Protein AF-A0AAE3U6S1-F1 (afdb_monomer_lite)

Sequence (63 aa):
MGHDKVLGYAPNVKIAGHNQFDNKGCPSFFVPTWLKQLGIPEHNIEWRDPFGYERYFKQVWKR

Organism: NCBI:txid3048013

Structure (mmCIF, N/CA/C/O backbone):
data_AF-A0AAE3U6S1-F1
#
_entry.id   AF-A0AAE3U6S1-F1
#
loop_
_atom_site.group_PDB
_atom_site.id
_atom_site.type_symbol
_atom_site.label_atom_id
_atom_site.label_alt_id
_atom_site.label_comp_id
_atom_site.label_asym_id
_atom_site.label_entity_id
_atom_site.label_seq_id
_atom_site.pdbx_PDB_ins_code
_atom_site.Cartn_x
_atom_site.Cartn_y
_atom_site.Cartn_z
_atom_site.occupancy
_atom_site.B_iso_or_equiv
_atom_site.auth_seq_id
_atom_site.auth_comp_id
_atom_site.auth_asym_id
_atom_site.auth_atom_id
_atom_site.pdbx_PDB_model_num
ATOM 1 N N . MET A 1 1 ? -16.899 7.067 1.791 1.00 49.88 1 MET A N 1
ATOM 2 C CA . MET A 1 1 ? -17.661 6.052 2.553 1.00 49.88 1 MET A CA 1
ATOM 3 C C . MET A 1 1 ? -17.646 4.770 1.733 1.00 49.88 1 MET A C 1
ATOM 5 O O . MET A 1 1 ? -18.112 4.816 0.602 1.00 49.88 1 MET A O 1
ATOM 9 N N . GLY A 1 2 ? -17.020 3.691 2.216 1.00 58.16 2 GLY A N 1
ATOM 10 C CA . GLY A 1 2 ? -16.894 2.431 1.469 1.00 58.16 2 GLY A CA 1
ATOM 11 C C . GLY A 1 2 ? -15.710 1.531 1.863 1.00 58.16 2 GLY A C 1
ATOM 12 O O . GLY A 1 2 ? -15.812 0.317 1.718 1.00 58.16 2 GLY A O 1
ATOM 13 N N . HIS A 1 3 ? -14.602 2.082 2.372 1.00 57.72 3 HIS A N 1
ATOM 14 C CA . HIS A 1 3 ? -13.406 1.306 2.778 1.00 57.72 3 HIS A CA 1
ATOM 15 C C . HIS A 1 3 ? -13.577 0.629 4.152 1.00 57.72 3 HIS A C 1
ATOM 17 O O . HIS A 1 3 ? -12.901 -0.344 4.479 1.00 57.72 3 HIS A O 1
ATOM 23 N N . ASP A 1 4 ? -14.512 1.147 4.942 1.00 64.88 4 ASP A N 1
ATOM 24 C CA . ASP A 1 4 ? -14.832 0.766 6.313 1.00 64.88 4 ASP A CA 1
ATOM 25 C C . ASP A 1 4 ? -15.403 -0.653 6.428 1.00 64.88 4 ASP A C 1
ATOM 27 O O . ASP A 1 4 ? -15.140 -1.342 7.410 1.00 64.88 4 ASP A O 1
ATOM 31 N N . LYS A 1 5 ? -16.115 -1.143 5.406 1.00 78.31 5 LYS A N 1
ATOM 32 C CA . LYS A 1 5 ? -16.761 -2.465 5.471 1.00 78.31 5 LYS A CA 1
ATOM 33 C C . LYS A 1 5 ? -15.762 -3.621 5.514 1.00 78.31 5 LYS A C 1
ATOM 35 O O . LYS A 1 5 ? -15.947 -4.562 6.281 1.00 78.31 5 LYS A O 1
ATOM 40 N N . VAL A 1 6 ? -14.703 -3.554 4.705 1.00 82.31 6 VAL A N 1
ATOM 41 C CA . VAL A 1 6 ? -13.684 -4.616 4.651 1.00 82.31 6 VAL A CA 1
ATOM 42 C C . VAL A 1 6 ? -12.839 -4.607 5.919 1.00 82.31 6 VAL A C 1
ATOM 44 O O . VAL A 1 6 ? -12.611 -5.663 6.499 1.00 82.31 6 VAL A O 1
ATOM 47 N N . LEU A 1 7 ? -12.427 -3.425 6.383 1.00 86.56 7 LEU A N 1
ATOM 48 C CA . LEU A 1 7 ? -11.642 -3.292 7.611 1.00 86.56 7 LEU A CA 1
ATOM 49 C C . LEU A 1 7 ? -12.455 -3.630 8.868 1.00 86.56 7 LEU A C 1
ATOM 51 O O . LEU A 1 7 ? -11.896 -4.156 9.823 1.00 86.56 7 LEU A O 1
ATOM 55 N N . GLY A 1 8 ? -13.772 -3.404 8.861 1.00 87.81 8 GLY A N 1
ATOM 56 C CA . GLY A 1 8 ? -14.658 -3.863 9.932 1.00 87.81 8 GLY A CA 1
ATOM 57 C C . GLY A 1 8 ? -14.773 -5.391 10.007 1.00 87.81 8 GLY A C 1
ATOM 58 O O . GLY A 1 8 ? -14.817 -5.945 11.100 1.00 87.81 8 GLY A O 1
ATOM 59 N N . TYR A 1 9 ? -14.786 -6.081 8.861 1.00 91.25 9 TYR A N 1
ATOM 60 C CA . TYR A 1 9 ? -14.823 -7.549 8.799 1.00 91.25 9 TYR A CA 1
ATOM 61 C C . TYR A 1 9 ? -13.454 -8.198 9.074 1.00 91.25 9 TYR A C 1
ATOM 63 O O . TYR A 1 9 ? -13.372 -9.208 9.769 1.00 91.25 9 TYR A O 1
ATOM 71 N N . ALA A 1 10 ? -12.376 -7.626 8.534 1.00 91.56 10 ALA A N 1
ATOM 72 C CA . ALA A 1 10 ? -11.017 -8.153 8.624 1.00 91.56 10 ALA A CA 1
ATOM 73 C C . ALA A 1 10 ? -10.031 -7.048 9.055 1.00 91.56 10 ALA A C 1
ATOM 75 O O . ALA A 1 10 ? -9.307 -6.498 8.221 1.00 91.56 10 ALA A O 1
ATOM 76 N N . PRO A 1 11 ? -9.947 -6.731 10.360 1.00 91.94 11 PRO A N 1
ATOM 77 C CA . PRO A 1 11 ? -9.225 -5.552 10.857 1.00 91.94 11 PRO A CA 1
ATOM 78 C C . PRO A 1 11 ? -7.707 -5.592 10.649 1.00 91.94 11 PRO A C 1
ATOM 80 O O . PRO A 1 11 ? -7.053 -4.551 10.682 1.00 91.94 11 PRO A O 1
ATOM 83 N N . ASN A 1 12 ? -7.145 -6.774 10.394 1.00 93.56 12 ASN A N 1
ATOM 84 C CA . ASN A 1 12 ? -5.707 -6.986 10.215 1.00 93.56 12 ASN A CA 1
ATOM 85 C C . ASN A 1 12 ? -5.317 -7.278 8.757 1.00 93.56 12 ASN A C 1
ATOM 87 O O . ASN A 1 12 ? -4.178 -7.657 8.490 1.00 93.56 12 ASN A O 1
ATOM 91 N N . VAL A 1 13 ? -6.250 -7.148 7.806 1.00 94.38 13 VAL A N 1
ATOM 92 C CA . VAL A 1 13 ? -5.941 -7.369 6.388 1.00 94.38 13 VAL A CA 1
ATOM 9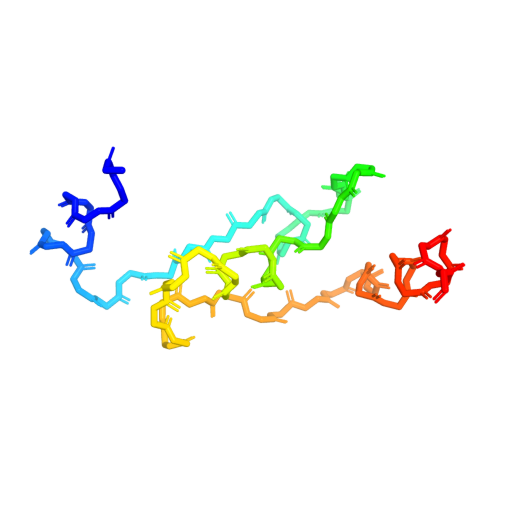3 C C . VAL A 1 13 ? -5.074 -6.237 5.850 1.00 94.38 13 VAL A C 1
ATOM 95 O O . VAL A 1 13 ? -5.282 -5.070 6.184 1.00 94.38 13 VAL A O 1
ATOM 98 N N . LYS A 1 14 ? -4.118 -6.566 4.985 1.00 94.44 14 LYS A N 1
ATOM 99 C CA . LYS A 1 14 ? -3.375 -5.556 4.237 1.00 94.44 14 LYS A CA 1
ATOM 100 C C . LYS A 1 14 ? -4.053 -5.251 2.909 1.00 94.44 14 LYS A C 1
ATOM 102 O O . LYS A 1 14 ? -4.488 -6.154 2.200 1.00 94.44 14 LYS A O 1
ATOM 107 N N . ILE A 1 15 ? -4.081 -3.974 2.561 1.00 93.06 15 ILE A N 1
ATOM 108 C CA . ILE A 1 15 ? -4.520 -3.440 1.281 1.00 93.06 15 ILE A CA 1
ATOM 109 C C . ILE A 1 15 ? -3.269 -3.116 0.469 1.00 93.06 15 ILE A C 1
ATOM 111 O O . ILE A 1 15 ? -2.328 -2.481 0.957 1.00 93.06 15 ILE A O 1
ATOM 115 N N . ALA A 1 16 ? -3.262 -3.575 -0.776 1.00 91.56 16 ALA A N 1
ATOM 116 C CA . ALA A 1 16 ? -2.111 -3.490 -1.653 1.00 91.56 16 ALA A CA 1
ATOM 117 C C . ALA A 1 16 ? -2.528 -3.262 -3.109 1.00 91.56 16 ALA A C 1
ATOM 119 O O . ALA A 1 16 ? -3.602 -3.692 -3.528 1.00 91.56 16 ALA A O 1
ATOM 120 N N . GLY A 1 17 ? -1.673 -2.587 -3.876 1.00 89.00 17 GLY A N 1
ATOM 121 C CA . GLY A 1 17 ? -1.771 -2.490 -5.328 1.00 89.00 17 GLY A CA 1
ATOM 122 C C . GLY A 1 17 ? -1.010 -3.622 -6.018 1.00 89.00 17 GLY A C 1
ATOM 123 O O . GLY A 1 17 ? -0.203 -4.318 -5.402 1.00 89.00 17 GLY A O 1
ATOM 124 N N . HIS A 1 18 ? -1.225 -3.789 -7.325 1.00 88.69 18 HIS A N 1
ATOM 125 C CA . HIS A 1 18 ? -0.518 -4.807 -8.116 1.00 88.69 18 HIS A CA 1
ATOM 126 C C . HIS A 1 18 ? 1.005 -4.659 -8.038 1.00 88.69 18 HIS A C 1
ATOM 128 O O . HIS A 1 18 ? 1.716 -5.658 -7.990 1.00 88.69 18 HIS A O 1
ATOM 134 N N . ASN A 1 19 ? 1.501 -3.425 -7.945 1.00 85.88 19 ASN A N 1
ATOM 135 C CA . ASN A 1 19 ? 2.925 -3.111 -7.900 1.00 85.88 19 ASN A CA 1
ATOM 136 C C . ASN A 1 19 ? 3.646 -3.598 -6.633 1.00 85.88 19 ASN A C 1
ATOM 138 O O . ASN A 1 19 ? 4.870 -3.606 -6.600 1.00 85.88 19 ASN A O 1
ATOM 142 N N . GLN A 1 20 ? 2.914 -4.007 -5.596 1.00 90.06 20 GLN A N 1
ATOM 143 C CA . GLN A 1 20 ? 3.506 -4.648 -4.420 1.00 90.06 20 GLN A CA 1
ATOM 14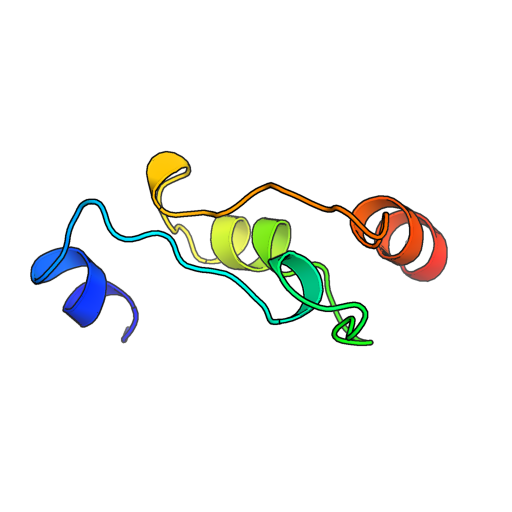4 C C . GLN A 1 20 ? 3.784 -6.149 -4.633 1.00 90.06 20 GLN A C 1
ATOM 146 O O . GLN A 1 20 ? 4.501 -6.748 -3.830 1.00 90.06 20 GLN A O 1
ATOM 151 N N . PHE A 1 21 ? 3.269 -6.752 -5.716 1.00 90.75 21 PHE A N 1
ATOM 152 C CA . PHE A 1 21 ? 3.397 -8.190 -6.005 1.00 90.75 21 PHE A CA 1
ATOM 153 C C . PHE A 1 21 ? 3.888 -8.522 -7.421 1.00 90.75 21 PHE A C 1
ATOM 155 O O . PHE A 1 21 ? 4.412 -9.610 -7.633 1.00 90.75 21 PHE A O 1
ATOM 162 N N . ASP A 1 22 ? 3.735 -7.613 -8.382 1.00 88.75 22 ASP A N 1
ATOM 163 C CA . ASP A 1 22 ? 4.138 -7.790 -9.779 1.00 88.75 22 ASP A CA 1
ATOM 164 C C . ASP A 1 22 ? 4.673 -6.466 -10.345 1.00 88.75 22 ASP A C 1
ATOM 166 O O . ASP A 1 22 ? 4.342 -5.391 -9.841 1.00 88.75 22 ASP A O 1
ATOM 170 N N . ASN A 1 23 ? 5.485 -6.515 -11.401 1.00 87.56 23 ASN A N 1
ATOM 171 C CA . ASN A 1 23 ? 6.102 -5.339 -12.022 1.00 87.56 23 ASN A CA 1
ATOM 172 C C . ASN A 1 23 ? 5.096 -4.581 -12.912 1.00 87.56 23 ASN A C 1
ATOM 174 O O . ASN A 1 23 ? 5.291 -4.397 -14.114 1.00 87.56 23 ASN A O 1
ATOM 178 N N . LYS A 1 24 ? 3.956 -4.214 -12.317 1.00 81.25 24 LYS A N 1
ATOM 179 C CA . LYS A 1 24 ? 2.806 -3.558 -12.944 1.00 81.25 24 LYS A CA 1
ATOM 180 C C . LYS A 1 24 ? 2.380 -2.360 -12.097 1.00 81.25 24 LYS A C 1
ATOM 182 O O . LYS A 1 24 ? 1.410 -2.412 -11.340 1.00 81.25 24 LYS A O 1
ATOM 187 N N . GLY A 1 25 ? 3.149 -1.281 -12.212 1.00 73.69 25 GLY A N 1
ATOM 188 C CA . GLY A 1 25 ? 2.865 0.023 -11.609 1.00 73.69 25 GLY A CA 1
ATOM 189 C C . GLY A 1 25 ? 1.581 0.671 -12.134 1.00 73.69 25 GLY A C 1
ATOM 190 O O . GLY A 1 25 ? 1.319 0.652 -13.334 1.00 73.69 25 GLY A O 1
ATOM 191 N N . CYS A 1 26 ? 0.800 1.300 -11.248 1.00 69.75 26 CYS A N 1
ATOM 192 C CA . CYS A 1 26 ? -0.260 2.227 -11.655 1.00 69.75 26 CYS A CA 1
ATOM 193 C C . CYS A 1 26 ? 0.388 3.523 -12.163 1.00 69.75 26 CYS A C 1
ATOM 195 O O . CYS A 1 26 ? 1.056 4.158 -11.366 1.00 69.75 26 CYS A O 1
ATOM 197 N N . PRO A 1 27 ? 0.183 3.985 -13.408 1.00 71.38 27 PRO A N 1
ATOM 198 C CA . PRO A 1 27 ? 0.908 5.139 -13.963 1.00 71.38 27 PRO A CA 1
ATOM 199 C C . PRO A 1 27 ? 0.576 6.487 -13.297 1.00 71.38 27 PRO A C 1
ATOM 201 O O . PRO A 1 27 ? 1.232 7.489 -13.577 1.00 71.38 27 PRO A O 1
ATOM 204 N N . SER A 1 28 ? -0.442 6.540 -12.438 1.00 79.06 28 SER A N 1
ATOM 205 C CA . SER A 1 28 ? -1.005 7.795 -11.933 1.00 79.06 28 SER A CA 1
ATOM 206 C C . SER A 1 28 ? -0.596 8.136 -10.500 1.00 79.06 28 SER A C 1
ATOM 208 O O . SER A 1 28 ? -0.503 9.316 -10.179 1.00 79.06 28 SER A O 1
ATOM 210 N N . PHE A 1 29 ? -0.371 7.149 -9.627 1.00 85.19 29 PHE A N 1
ATOM 211 C CA . PHE A 1 29 ? -0.062 7.397 -8.215 1.00 85.19 29 PHE A CA 1
ATOM 212 C C . PHE A 1 29 ? 0.601 6.196 -7.532 1.00 85.19 29 PHE A C 1
ATOM 214 O O . PHE A 1 29 ? 0.453 5.047 -7.948 1.00 85.19 29 PHE A O 1
ATOM 221 N N . PHE A 1 30 ? 1.281 6.469 -6.415 1.00 90.25 30 PHE A N 1
ATOM 222 C CA . PHE A 1 30 ? 1.818 5.437 -5.532 1.00 90.25 30 PHE A CA 1
ATOM 223 C C . PHE A 1 30 ? 0.746 4.970 -4.536 1.00 90.25 30 PHE A C 1
ATOM 225 O O . PHE A 1 30 ? 0.287 5.750 -3.697 1.00 90.25 30 PHE A O 1
ATOM 232 N N . VAL A 1 31 ? 0.346 3.697 -4.632 1.00 90.38 31 VAL A N 1
ATOM 233 C CA . VAL A 1 31 ? -0.800 3.135 -3.895 1.00 90.38 31 VAL A CA 1
ATOM 234 C C . VAL A 1 31 ? -0.686 3.303 -2.372 1.00 90.38 31 VAL A C 1
ATOM 236 O O . VAL A 1 31 ? -1.649 3.800 -1.789 1.00 90.38 31 VAL A O 1
ATOM 239 N N . PRO A 1 32 ? 0.445 2.991 -1.704 1.00 92.88 32 PRO A N 1
ATOM 240 C CA . PRO A 1 32 ? 0.557 3.184 -0.255 1.00 92.88 32 PRO A CA 1
ATOM 241 C C . PRO A 1 32 ? 0.323 4.631 0.202 1.00 92.88 32 PRO A C 1
ATOM 243 O O . PRO A 1 32 ? -0.412 4.868 1.160 1.00 92.88 32 PRO A O 1
ATOM 246 N N . THR A 1 33 ? 0.869 5.617 -0.519 1.00 92.12 33 THR A N 1
ATOM 247 C CA . THR A 1 33 ? 0.647 7.041 -0.207 1.00 92.12 33 THR A CA 1
ATOM 248 C C . THR A 1 33 ? -0.811 7.439 -0.396 1.00 92.12 33 THR A C 1
ATOM 250 O O . THR A 1 33 ? -1.364 8.151 0.440 1.00 92.12 33 THR A O 1
ATOM 253 N N . TRP A 1 34 ? -1.452 6.962 -1.463 1.00 90.50 34 TRP A N 1
ATOM 254 C CA . TRP A 1 34 ? -2.867 7.227 -1.707 1.00 90.50 34 TRP A CA 1
ATOM 255 C C . TRP A 1 34 ? -3.764 6.616 -0.619 1.00 90.50 34 TRP A C 1
ATOM 257 O O . TRP A 1 34 ? -4.629 7.303 -0.081 1.00 90.50 34 TRP A O 1
ATOM 267 N N . LEU A 1 35 ? -3.512 5.367 -0.212 1.00 91.62 35 LEU A N 1
ATOM 268 C CA . LEU A 1 35 ? -4.239 4.718 0.888 1.00 91.62 35 LEU A CA 1
ATOM 269 C C . LEU A 1 35 ? -4.069 5.475 2.212 1.00 91.62 35 LEU A C 1
ATOM 271 O O . LEU A 1 35 ? -5.042 5.657 2.944 1.00 91.62 35 LEU A O 1
ATOM 275 N N . LYS A 1 36 ? -2.863 5.982 2.490 1.00 93.56 36 LYS A N 1
ATOM 276 C CA . LYS A 1 36 ? -2.606 6.833 3.659 1.00 93.56 36 LYS A CA 1
ATOM 277 C C . LYS A 1 36 ? -3.416 8.133 3.612 1.00 93.56 36 LYS A C 1
ATOM 279 O O . LYS A 1 36 ? -3.992 8.523 4.622 1.00 93.56 36 LYS A O 1
ATOM 284 N N . GLN A 1 37 ? -3.515 8.783 2.450 1.00 92.69 37 GLN A N 1
ATOM 285 C CA . GLN A 1 37 ? -4.336 9.992 2.268 1.00 92.69 37 GLN A CA 1
ATOM 286 C C . GLN A 1 37 ? -5.838 9.731 2.450 1.00 92.69 37 GLN A C 1
ATOM 288 O O . GLN A 1 37 ? -6.564 10.625 2.877 1.00 92.69 37 GLN A O 1
ATOM 293 N N . LEU A 1 38 ? -6.300 8.509 2.172 1.00 90.75 38 LEU A N 1
ATOM 294 C CA . LEU A 1 38 ? -7.675 8.077 2.438 1.00 90.75 38 LEU A CA 1
ATOM 295 C C . LEU A 1 38 ? -7.949 7.750 3.917 1.00 90.75 38 LEU A C 1
ATOM 297 O O . LEU A 1 38 ? -9.085 7.429 4.2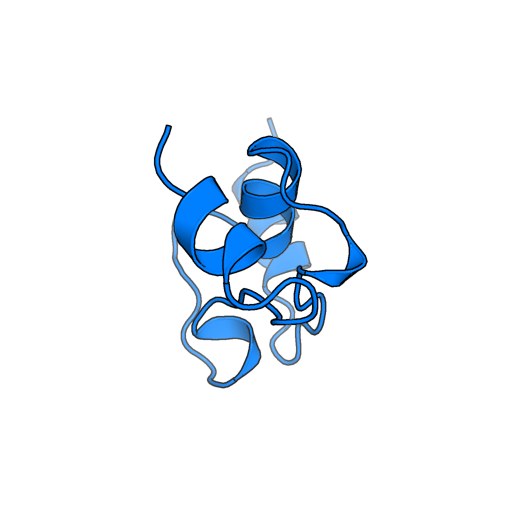61 1.00 90.75 38 LEU A O 1
ATOM 301 N N . GLY A 1 39 ? -6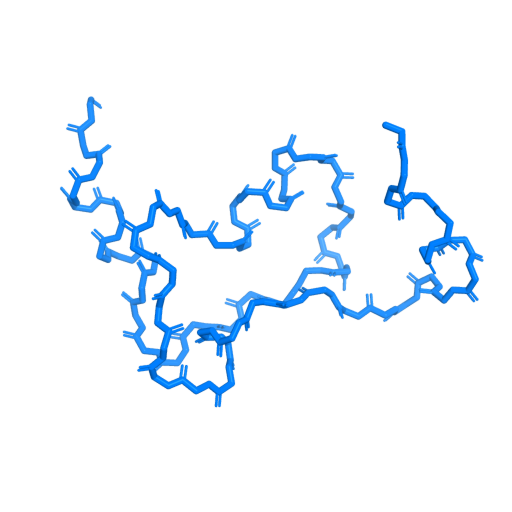.940 7.822 4.791 1.00 92.31 39 GLY A N 1
ATOM 302 C CA . GLY A 1 39 ? -7.085 7.540 6.220 1.00 92.31 39 GLY A CA 1
ATOM 303 C C . GLY A 1 39 ? -7.092 6.051 6.572 1.00 92.31 39 GLY A C 1
ATOM 304 O O . GLY A 1 39 ? -7.567 5.682 7.644 1.00 92.31 39 GLY A O 1
ATOM 305 N N . ILE A 1 40 ? -6.580 5.184 5.693 1.00 92.75 40 ILE A N 1
ATOM 306 C CA . ILE A 1 40 ? -6.390 3.766 6.017 1.00 92.75 40 ILE A CA 1
ATOM 307 C C . ILE A 1 40 ? -5.292 3.641 7.092 1.00 92.75 40 ILE A C 1
ATOM 309 O O . ILE A 1 40 ? -4.233 4.256 6.933 1.00 92.75 40 ILE A O 1
ATOM 313 N N . PRO A 1 41 ? -5.500 2.857 8.171 1.00 93.94 41 PRO A N 1
ATOM 314 C CA . PRO A 1 41 ? -4.479 2.662 9.197 1.00 93.94 41 PRO A CA 1
ATOM 315 C C . PRO A 1 41 ? -3.187 2.072 8.624 1.00 93.94 41 PRO A C 1
ATOM 317 O O . PRO A 1 41 ? -3.226 1.199 7.757 1.00 93.94 41 PRO A O 1
ATOM 320 N N . GLU A 1 42 ? -2.028 2.506 9.128 1.00 94.88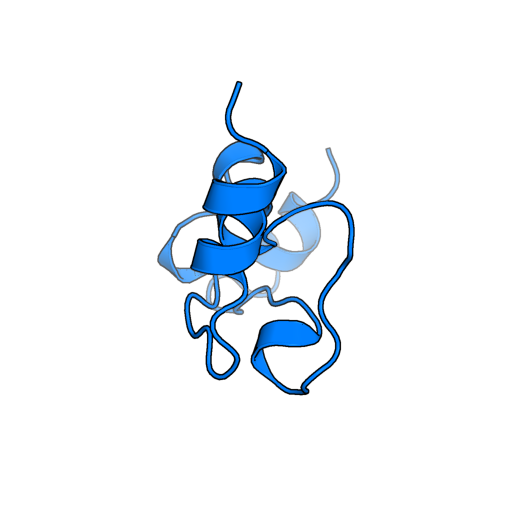 42 GLU A N 1
ATOM 321 C CA . GLU A 1 42 ? -0.732 2.122 8.550 1.00 94.88 42 GLU A CA 1
ATOM 322 C C . GLU A 1 42 ? -0.482 0.609 8.560 1.00 94.88 42 GLU A C 1
ATOM 324 O O . GLU A 1 42 ? 0.117 0.088 7.618 1.00 94.88 42 GLU A O 1
ATOM 329 N N . HIS A 1 43 ? -0.979 -0.116 9.570 1.00 95.19 43 HIS A N 1
ATOM 330 C CA . HIS A 1 43 ? -0.839 -1.575 9.648 1.00 95.19 43 HIS A CA 1
ATOM 331 C C . HIS A 1 43 ? -1.639 -2.314 8.568 1.00 95.19 43 HIS A C 1
ATOM 333 O O . HIS A 1 43 ? -1.293 -3.442 8.216 1.00 95.19 43 HIS A O 1
ATOM 339 N N . ASN A 1 44 ? -2.673 -1.676 8.012 1.00 95.69 44 ASN A N 1
ATOM 340 C CA . ASN A 1 44 ? -3.459 -2.195 6.897 1.00 95.69 44 ASN A CA 1
ATOM 341 C C . ASN A 1 44 ? -2.858 -1.837 5.529 1.00 95.69 44 ASN A C 1
ATOM 343 O O . ASN A 1 44 ? -3.462 -2.170 4.515 1.00 95.69 44 ASN A O 1
ATOM 347 N N . ILE A 1 45 ? -1.702 -1.172 5.446 1.00 95.44 45 ILE A N 1
ATOM 348 C CA . ILE A 1 45 ? -1.083 -0.782 4.171 1.00 95.44 45 ILE A CA 1
ATOM 349 C C . ILE A 1 45 ? 0.139 -1.668 3.901 1.00 95.44 45 ILE A C 1
ATOM 351 O O . ILE A 1 45 ? 1.032 -1.809 4.738 1.00 95.44 45 ILE A O 1
ATOM 355 N N . GLU A 1 46 ? 0.213 -2.275 2.714 1.00 95.75 46 GLU A N 1
ATOM 356 C CA . GLU A 1 46 ? 1.422 -2.988 2.286 1.00 95.75 46 GLU A CA 1
ATOM 357 C C . GLU A 1 46 ? 2.451 -1.999 1.720 1.00 95.75 46 GLU A C 1
ATOM 359 O O . GLU A 1 46 ? 2.309 -1.513 0.605 1.00 95.75 46 GLU A O 1
ATOM 364 N N . TRP A 1 47 ? 3.496 -1.688 2.483 1.00 94.38 47 TRP A N 1
ATOM 365 C CA . TRP A 1 47 ? 4.504 -0.690 2.096 1.00 94.38 47 TRP A CA 1
ATOM 366 C C . TRP A 1 47 ? 5.625 -1.226 1.204 1.00 94.38 47 TRP A C 1
ATOM 368 O O . TRP A 1 47 ? 6.446 -0.447 0.725 1.00 94.38 47 TRP A O 1
ATOM 378 N N . ARG A 1 48 ? 5.695 -2.543 0.987 1.00 94.19 48 ARG A N 1
ATOM 379 C CA . ARG A 1 48 ? 6.745 -3.143 0.163 1.00 94.19 48 ARG A CA 1
ATOM 380 C C . ARG A 1 48 ? 6.679 -2.614 -1.266 1.00 94.19 48 ARG A C 1
ATOM 382 O O . ARG A 1 48 ? 5.669 -2.762 -1.941 1.00 94.19 48 ARG A O 1
ATOM 389 N N . ASP A 1 49 ? 7.789 -2.064 -1.739 1.00 92.38 49 ASP A N 1
ATOM 390 C CA . ASP A 1 49 ? 7.931 -1.543 -3.099 1.00 92.38 49 ASP A CA 1
ATOM 391 C C . ASP A 1 49 ? 9.096 -2.246 -3.811 1.00 92.38 49 ASP A C 1
ATOM 393 O O . ASP A 1 49 ? 10.182 -1.681 -3.950 1.00 92.38 49 ASP A O 1
ATOM 397 N N . PRO A 1 50 ? 8.916 -3.515 -4.222 1.00 91.69 50 PRO A N 1
ATOM 398 C CA . PRO A 1 50 ? 10.007 -4.321 -4.770 1.00 91.69 50 PRO A CA 1
ATOM 399 C C . PRO A 1 50 ? 10.522 -3.806 -6.125 1.00 91.69 50 PRO A C 1
ATOM 401 O O . PRO A 1 50 ? 11.607 -4.198 -6.546 1.00 91.69 50 PRO A O 1
ATOM 404 N N . PHE A 1 51 ? 9.776 -2.918 -6.790 1.00 89.94 51 PHE A N 1
ATOM 405 C CA . PHE A 1 51 ? 10.115 -2.369 -8.108 1.00 89.94 51 PHE A CA 1
ATOM 406 C C . PHE A 1 51 ? 10.450 -0.865 -8.080 1.00 89.94 51 PHE A C 1
ATOM 408 O O . PHE A 1 51 ? 10.706 -0.276 -9.128 1.00 89.94 51 PHE A O 1
ATOM 415 N N . GLY A 1 52 ? 10.488 -0.233 -6.901 1.00 89.31 52 GLY A N 1
ATOM 416 C CA . GLY A 1 52 ? 10.952 1.151 -6.735 1.00 89.31 52 GLY A CA 1
ATOM 417 C C . GLY A 1 52 ? 10.023 2.227 -7.312 1.00 89.31 52 GLY A C 1
ATOM 418 O O . GLY A 1 52 ? 10.485 3.308 -7.702 1.00 89.31 52 GLY A O 1
ATOM 419 N N . TYR A 1 53 ? 8.720 1.959 -7.379 1.00 88.25 53 TYR A N 1
ATOM 420 C CA . TYR A 1 53 ? 7.737 2.887 -7.924 1.00 88.25 53 TYR A CA 1
ATOM 421 C C . TYR A 1 53 ? 7.524 4.142 -7.072 1.00 88.25 53 TYR A C 1
ATOM 423 O O . TYR A 1 53 ? 7.191 5.190 -7.624 1.00 88.25 53 TYR A O 1
ATOM 431 N N . GLU A 1 54 ? 7.756 4.101 -5.758 1.00 87.56 54 GLU A N 1
ATOM 432 C CA . GLU A 1 54 ? 7.648 5.290 -4.904 1.00 87.56 54 GLU A CA 1
ATOM 433 C C . GLU A 1 54 ? 8.571 6.407 -5.411 1.00 87.56 54 GLU A C 1
ATOM 435 O O . GLU A 1 54 ? 8.169 7.566 -5.562 1.00 87.56 54 GLU A O 1
ATOM 440 N N . ARG A 1 55 ? 9.817 6.043 -5.729 1.00 85.12 55 ARG A N 1
ATOM 441 C CA . ARG A 1 55 ? 10.814 6.967 -6.271 1.00 85.12 55 ARG A CA 1
ATOM 442 C C . ARG A 1 55 ? 10.402 7.479 -7.646 1.00 85.12 55 ARG A C 1
ATOM 444 O O . ARG A 1 55 ? 10.544 8.674 -7.900 1.00 85.12 55 ARG A O 1
ATOM 451 N N . TYR A 1 56 ? 9.895 6.598 -8.507 1.00 83.50 56 TYR A N 1
ATOM 452 C CA . TYR A 1 56 ? 9.404 6.967 -9.833 1.00 83.50 56 TYR A CA 1
ATOM 453 C C . TYR A 1 56 ? 8.314 8.046 -9.738 1.00 83.50 56 TYR A C 1
ATOM 455 O O . TYR A 1 56 ? 8.448 9.108 -10.344 1.00 83.50 56 TYR A O 1
ATOM 463 N N . PHE A 1 57 ? 7.296 7.856 -8.889 1.00 82.06 57 PHE A N 1
ATOM 464 C CA . PHE A 1 57 ? 6.231 8.854 -8.726 1.00 82.06 57 PHE A CA 1
ATOM 465 C C . PHE A 1 57 ? 6.723 10.162 -8.115 1.00 82.06 57 PHE A C 1
ATOM 467 O O . PHE A 1 57 ? 6.339 11.227 -8.593 1.00 82.06 57 PHE A O 1
ATOM 474 N N . LYS A 1 58 ? 7.616 10.109 -7.118 1.00 79.44 58 LYS A N 1
ATOM 475 C CA . LYS A 1 58 ? 8.231 11.317 -6.541 1.00 79.44 58 LYS A CA 1
ATOM 476 C C . LYS A 1 58 ? 9.049 12.116 -7.559 1.00 79.44 58 LYS A C 1
ATOM 478 O O . LYS A 1 58 ? 9.244 13.307 -7.351 1.00 79.44 58 LYS A O 1
ATOM 483 N N . GLN A 1 59 ? 9.5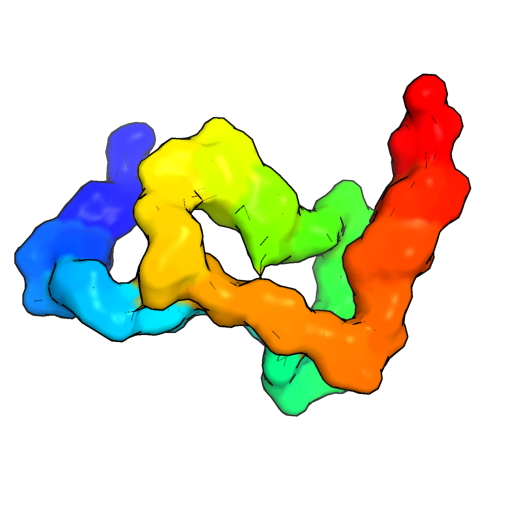60 11.490 -8.620 1.00 72.25 59 GLN A N 1
ATOM 484 C CA . GLN A 1 59 ? 10.289 12.175 -9.693 1.00 72.25 59 GLN A CA 1
ATOM 485 C C . GLN A 1 59 ? 9.349 12.754 -10.750 1.00 72.25 59 GLN A C 1
ATOM 487 O O . GLN A 1 59 ? 9.535 13.900 -11.150 1.00 72.25 59 GLN A O 1
ATOM 492 N N . VAL A 1 60 ? 8.346 11.980 -11.174 1.00 69.25 60 VAL A N 1
ATOM 493 C CA . VAL A 1 60 ? 7.386 12.384 -12.215 1.00 69.25 60 VAL A CA 1
ATOM 494 C C . VAL A 1 60 ? 6.450 13.492 -11.724 1.00 69.25 60 VAL A C 1
ATOM 496 O O . VAL A 1 60 ? 6.140 14.407 -12.477 1.00 69.25 60 VAL A O 1
ATOM 499 N N . TRP A 1 61 ? 6.041 13.452 -10.453 1.00 63.78 61 TRP A N 1
ATOM 500 C CA . TRP A 1 61 ? 5.092 14.402 -9.864 1.00 63.78 61 TRP A CA 1
ATOM 501 C C . TRP A 1 61 ? 5.752 15.417 -8.921 1.00 63.78 61 TRP A C 1
ATOM 503 O O . TRP A 1 61 ? 5.132 15.845 -7.947 1.00 63.78 61 TRP A O 1
ATOM 513 N N . LYS A 1 62 ? 6.998 15.834 -9.198 1.00 58.25 62 LYS A N 1
ATOM 514 C CA . LYS A 1 62 ? 7.568 17.039 -8.569 1.00 58.25 62 LYS A CA 1
ATOM 515 C C . LYS A 1 62 ? 6.753 18.263 -9.007 1.00 58.25 62 LYS A C 1
ATOM 517 O O . LYS A 1 62 ? 6.957 18.775 -10.104 1.00 58.25 62 LYS A O 1
ATOM 522 N N . ARG A 1 63 ? 5.822 18.700 -8.159 1.00 50.00 63 ARG A N 1
ATOM 523 C CA . ARG A 1 63 ? 5.321 20.079 -8.122 1.00 50.00 63 ARG A CA 1
ATOM 524 C C . ARG A 1 63 ? 6.052 20.817 -7.014 1.00 50.00 63 ARG A C 1
ATOM 526 O O . ARG A 1 63 ? 6.285 20.175 -5.965 1.00 50.00 63 ARG A O 1
#

pLDDT: mean 84.77, std 11.73, range [49.88, 95.75]

Radius of gyration: 12.45 Å; chains: 1; bounding box: 29×28×25 Å

Foldseek 3Di:
DPPCVVCVVPVQAADEDVQQPDVDDDPPDDVQVVCVVVVNDNSNYDPRRPPCVVVVCCVVPDD

Secondary structure (DSSP, 8-state):
--SHHHHHH-TTPPB--GGGTSS---TT--HHHHHHHTT--GGGB----TT-HHHHHHHHT--